Protein AF-L8Y6U2-F1 (afdb_monomer_lite)

Secondary structure (DSSP, 8-state):
-EEEEEESSTTPPPEEEEEEPPTT--SEEEPTT--TTTEEEEEEETTEEEEEE-S--GGG-EEEEEEEEETTEEEEPPPEEE-PPPP----PPPPPPP--------------------S--TTHHHHHHHHHHHHHHHHHHHHHHHHHHHHHHHHHHHHHHHHHHT----

Sequence (170 aa):
CSWLYQPLGAAASPTLLLYIHKPPRDGFRIADGVDAKRISGKRLQSNVYSLTLSQFRVEDQGYYFCSVTGNSVLFFSPLVPVSLPAKPNTTPAPRPPTSPLTTASLPQSTRPEACRPGAGSAGGAKALDFACDIYIWAPLAGTCAILLLSLVITLICNHRNRRRVCKCPR

Structure (mmCIF, N/CA/C/O backbone):
data_AF-L8Y6U2-F1
#
_entry.id   AF-L8Y6U2-F1
#
loop_
_atom_site.group_PDB
_atom_site.id
_atom_site.type_symbol
_atom_site.label_atom_id
_atom_site.label_alt_id
_atom_site.label_comp_id
_atom_site.label_asym_id
_atom_site.label_entity_id
_atom_site.label_seq_id
_atom_site.pdbx_PDB_ins_code
_atom_site.Cartn_x
_atom_site.Cartn_y
_atom_site.Cartn_z
_atom_site.occupancy
_atom_site.B_iso_or_equiv
_atom_site.auth_seq_id
_atom_site.auth_comp_id
_atom_site.auth_asym_id
_atom_site.auth_atom_id
_atom_site.pdbx_PDB_model_num
ATOM 1 N N . CYS A 1 1 ? 6.926 -3.340 1.906 1.00 92.44 1 CYS A N 1
ATOM 2 C CA . CYS A 1 1 ? 5.477 -3.370 2.179 1.00 92.44 1 CYS A CA 1
ATOM 3 C C . CYS A 1 1 ? 5.013 -1.954 2.427 1.00 92.44 1 CYS A C 1
ATOM 5 O O . CYS A 1 1 ? 5.620 -1.292 3.261 1.00 92.44 1 CYS A O 1
ATOM 7 N N . SER A 1 2 ? 3.988 -1.504 1.716 1.00 95.50 2 SER A N 1
ATOM 8 C CA . SER A 1 2 ? 3.317 -0.226 1.942 1.00 95.50 2 SER A CA 1
ATOM 9 C C . SER A 1 2 ? 1.975 -0.499 2.610 1.00 95.50 2 SER A C 1
ATOM 11 O O . SER A 1 2 ? 1.140 -1.201 2.042 1.00 95.50 2 SER A O 1
ATOM 13 N N . TRP A 1 3 ? 1.801 -0.003 3.830 1.00 96.62 3 TRP A N 1
ATOM 14 C CA . TRP A 1 3 ? 0.590 -0.193 4.620 1.00 96.62 3 TRP A CA 1
ATOM 15 C C . TRP A 1 3 ? -0.464 0.838 4.246 1.00 96.62 3 TRP A C 1
ATOM 17 O O . TRP A 1 3 ? -0.183 2.036 4.197 1.00 96.62 3 TRP A O 1
ATOM 27 N N . LEU A 1 4 ? -1.668 0.343 3.999 1.00 95.75 4 LEU A N 1
ATOM 28 C CA . LEU A 1 4 ? -2.829 1.095 3.561 1.00 95.75 4 LEU A CA 1
ATOM 29 C C . LEU A 1 4 ? -3.943 0.937 4.596 1.00 95.75 4 LEU A C 1
ATOM 31 O O . LEU A 1 4 ? -4.120 -0.144 5.164 1.00 95.75 4 LEU A O 1
ATOM 35 N N . TYR A 1 5 ? -4.675 2.021 4.821 1.00 94.94 5 TYR A N 1
ATOM 36 C CA . TYR A 1 5 ? -5.854 2.073 5.673 1.00 94.94 5 TYR A CA 1
ATOM 37 C C . TYR A 1 5 ? -7.077 2.425 4.843 1.00 94.94 5 TYR A C 1
ATOM 39 O O . TYR A 1 5 ? -7.030 3.328 4.013 1.00 94.94 5 TYR A O 1
ATOM 47 N N . GLN A 1 6 ? -8.179 1.725 5.076 1.00 94.06 6 GLN A N 1
ATOM 48 C CA . GLN A 1 6 ? -9.458 2.024 4.460 1.00 94.06 6 GLN A CA 1
ATOM 49 C C . GLN A 1 6 ? -10.543 2.124 5.543 1.00 94.06 6 GLN A C 1
ATOM 51 O O . GLN A 1 6 ? -10.821 1.125 6.212 1.00 94.06 6 GLN A O 1
ATOM 56 N N . PRO A 1 7 ? -11.167 3.303 5.716 1.00 91.75 7 PRO A N 1
ATOM 57 C CA . PRO A 1 7 ? -12.277 3.494 6.646 1.00 91.75 7 PRO A CA 1
ATOM 58 C C . PRO A 1 7 ? -13.467 2.569 6.365 1.00 91.75 7 PRO A C 1
ATOM 60 O O . PRO A 1 7 ? -13.702 2.153 5.228 1.00 91.75 7 PRO A O 1
ATOM 63 N N . LEU A 1 8 ? -14.274 2.308 7.397 1.00 84.56 8 LEU A N 1
ATOM 64 C CA . LEU A 1 8 ? -15.561 1.616 7.278 1.00 84.56 8 LEU A CA 1
ATOM 65 C C . LEU A 1 8 ? -16.571 2.501 6.524 1.00 84.56 8 LEU A C 1
ATOM 67 O O . LEU A 1 8 ? -17.312 3.275 7.121 1.00 84.56 8 LEU A O 1
ATOM 71 N N . GLY A 1 9 ? -16.591 2.407 5.195 1.00 78.06 9 GLY A N 1
ATOM 72 C CA . GLY A 1 9 ? -17.546 3.125 4.354 1.00 78.06 9 GLY A CA 1
ATOM 73 C C . GLY A 1 9 ? -17.495 2.671 2.897 1.00 78.06 9 GLY A C 1
ATOM 74 O O . GLY A 1 9 ? -16.422 2.418 2.357 1.00 78.06 9 GLY A O 1
ATOM 75 N N . ALA A 1 10 ? -18.659 2.592 2.244 1.00 62.16 10 ALA A N 1
ATOM 76 C CA . ALA A 1 10 ? -18.802 2.047 0.887 1.00 62.16 10 ALA A CA 1
ATOM 77 C C . ALA A 1 10 ? -18.052 2.837 -0.209 1.00 62.16 10 ALA A C 1
ATOM 79 O O . ALA A 1 10 ? -17.831 2.308 -1.293 1.00 62.16 10 ALA A O 1
ATOM 80 N N . ALA A 1 11 ? -17.647 4.081 0.068 1.00 69.75 11 ALA A N 1
ATOM 81 C CA . ALA A 1 11 ? -16.965 4.968 -0.880 1.00 69.75 11 ALA A CA 1
ATOM 82 C C . ALA A 1 11 ? -15.562 5.409 -0.418 1.00 69.75 11 ALA A C 1
ATOM 84 O O . ALA A 1 11 ? -14.979 6.322 -1.001 1.00 69.75 11 ALA A O 1
ATOM 85 N N . ALA A 1 12 ? -15.017 4.813 0.646 1.00 77.12 12 ALA A N 1
ATOM 86 C CA . ALA A 1 12 ? -13.746 5.263 1.201 1.00 77.12 12 ALA A CA 1
ATOM 87 C C . ALA A 1 12 ? -12.561 4.725 0.380 1.00 77.12 12 ALA A C 1
ATOM 89 O O . ALA A 1 12 ? -12.377 3.511 0.261 1.00 77.12 12 ALA A O 1
ATOM 90 N N . SER A 1 13 ? -11.751 5.629 -0.178 1.00 85.94 13 SER A N 1
ATOM 91 C CA . SER A 1 13 ? -10.496 5.288 -0.854 1.00 85.94 13 SER A CA 1
ATOM 92 C C . SER A 1 13 ? -9.397 4.943 0.161 1.00 85.94 13 SER A C 1
ATOM 94 O O . SER A 1 13 ? -9.315 5.612 1.195 1.00 85.94 13 SER A O 1
ATOM 96 N N . PRO A 1 14 ? -8.513 3.970 -0.126 1.00 92.19 14 PRO A N 1
ATOM 97 C CA . PRO A 1 14 ? -7.397 3.654 0.757 1.00 92.19 14 PRO A CA 1
ATOM 98 C C . PRO A 1 14 ? -6.415 4.823 0.895 1.00 92.19 14 PRO A C 1
ATOM 100 O O . PRO A 1 14 ? -6.029 5.436 -0.101 1.00 92.19 14 PRO A O 1
ATOM 103 N N . THR A 1 15 ? -5.959 5.089 2.113 1.00 93.69 15 THR A N 1
ATOM 104 C CA . THR A 1 15 ? -4.909 6.065 2.419 1.00 93.69 15 THR A CA 1
ATOM 105 C C . THR A 1 15 ? -3.608 5.358 2.786 1.00 93.69 15 THR A C 1
ATOM 107 O O . THR A 1 15 ? -3.599 4.320 3.451 1.00 93.69 15 THR A O 1
ATOM 11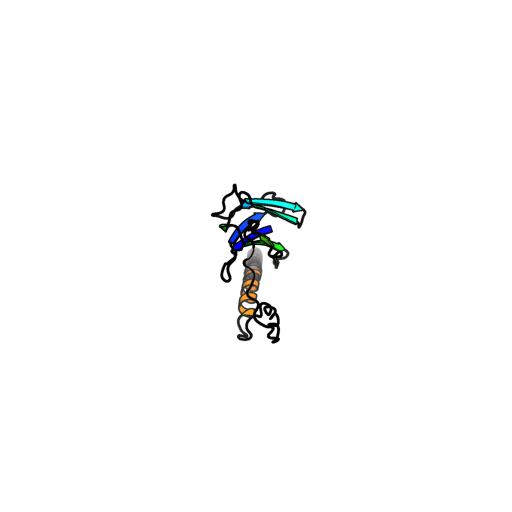0 N N . LEU A 1 16 ? -2.480 5.901 2.324 1.00 95.44 16 LEU A N 1
ATOM 111 C CA . LEU A 1 16 ? -1.157 5.387 2.674 1.00 95.44 16 LEU A CA 1
ATOM 112 C C . LEU A 1 16 ? -0.818 5.780 4.113 1.00 95.44 16 LEU A C 1
ATOM 114 O O . LEU A 1 16 ? -0.892 6.953 4.460 1.00 95.44 16 LEU A O 1
ATOM 118 N N . LEU A 1 17 ? -0.397 4.809 4.923 1.00 95.50 17 LEU A N 1
ATOM 119 C CA . LEU A 1 17 ? 0.057 5.054 6.292 1.00 95.50 17 LEU A CA 1
ATOM 120 C C . LEU A 1 17 ? 1.575 5.149 6.384 1.00 95.50 17 LEU A C 1
ATOM 122 O O . LEU A 1 17 ? 2.126 6.101 6.929 1.00 95.50 17 LEU A O 1
ATOM 126 N N . LEU A 1 18 ? 2.259 4.124 5.879 1.00 96.00 18 LEU A N 1
ATOM 127 C CA . LEU A 1 18 ? 3.713 4.043 5.892 1.00 96.00 18 LEU A CA 1
ATOM 128 C C . LEU A 1 18 ? 4.214 3.062 4.837 1.00 96.00 18 LEU A C 1
ATOM 130 O O . LEU A 1 18 ? 3.490 2.163 4.409 1.00 96.00 18 LEU A O 1
ATOM 134 N N . TYR A 1 19 ? 5.485 3.182 4.470 1.00 94.81 19 TYR A N 1
ATOM 135 C CA . TYR A 1 19 ? 6.188 2.202 3.655 1.00 94.81 19 TYR A CA 1
ATOM 136 C C . TYR A 1 19 ? 7.427 1.667 4.371 1.00 94.81 19 TYR A C 1
ATOM 138 O O . TYR A 1 19 ? 8.224 2.402 4.945 1.00 94.81 19 TYR A O 1
ATOM 146 N N . ILE A 1 20 ? 7.595 0.351 4.324 1.00 93.56 20 ILE A N 1
ATOM 147 C CA . ILE A 1 20 ? 8.749 -0.377 4.846 1.00 93.56 20 ILE A CA 1
ATOM 148 C C . ILE A 1 20 ? 9.717 -0.608 3.689 1.00 93.56 20 ILE A C 1
ATOM 150 O O . ILE A 1 20 ? 9.324 -1.174 2.658 1.00 93.56 20 ILE A O 1
ATOM 154 N N . HIS A 1 21 ? 10.967 -0.180 3.872 1.00 89.88 21 HIS A N 1
ATOM 155 C CA . HIS A 1 21 ? 12.004 -0.278 2.852 1.00 89.88 21 HIS A CA 1
ATOM 156 C C . HIS A 1 21 ? 12.314 -1.733 2.482 1.00 89.88 21 HIS A C 1
ATOM 158 O O . HIS A 1 21 ? 12.103 -2.673 3.253 1.00 89.88 21 HIS A O 1
ATOM 164 N N . LYS A 1 22 ? 12.819 -1.907 1.258 1.00 83.81 22 LYS A N 1
ATOM 165 C CA . LYS A 1 22 ? 13.414 -3.166 0.812 1.00 83.81 22 LYS A CA 1
ATOM 166 C C . LYS A 1 22 ? 14.887 -3.232 1.250 1.00 83.81 22 LYS A C 1
ATOM 168 O O . LYS A 1 22 ? 15.528 -2.181 1.349 1.00 83.81 22 LYS A O 1
ATOM 173 N N . PRO A 1 23 ? 15.440 -4.447 1.432 1.00 80.19 23 PRO A N 1
ATOM 174 C CA . PRO A 1 23 ? 16.873 -4.649 1.629 1.00 80.19 23 PRO A CA 1
ATOM 175 C C . PRO A 1 23 ? 17.724 -3.884 0.608 1.00 80.19 23 PRO A C 1
ATOM 177 O O . PRO A 1 23 ? 17.311 -3.779 -0.550 1.00 80.19 23 PRO A O 1
ATOM 180 N N . PRO A 1 24 ? 18.908 -3.378 1.001 1.00 80.69 24 PRO A N 1
ATOM 181 C CA . PRO A 1 24 ? 19.550 -3.511 2.317 1.00 80.69 24 PRO A CA 1
ATOM 182 C C . PRO A 1 24 ? 19.109 -2.455 3.347 1.00 80.69 24 PRO A C 1
ATOM 184 O O . PRO A 1 24 ? 19.614 -2.449 4.463 1.00 80.69 24 PRO A O 1
ATOM 187 N N . ARG A 1 25 ? 18.195 -1.539 2.995 1.00 82.06 25 ARG A N 1
ATOM 188 C CA . ARG A 1 25 ? 17.719 -0.515 3.934 1.00 82.06 25 ARG A CA 1
ATOM 189 C C . ARG A 1 25 ? 16.710 -1.122 4.899 1.00 82.06 25 ARG A C 1
ATOM 191 O O . ARG A 1 25 ? 15.681 -1.641 4.469 1.00 82.06 25 ARG A O 1
ATOM 198 N N . ASP A 1 26 ? 16.984 -0.985 6.189 1.00 83.62 26 ASP A N 1
ATOM 199 C CA . ASP A 1 26 ? 16.030 -1.300 7.244 1.00 83.62 26 ASP A CA 1
ATOM 200 C C . ASP A 1 26 ? 15.287 -0.048 7.722 1.00 83.62 26 ASP A C 1
ATOM 202 O O . ASP A 1 26 ? 15.729 1.090 7.556 1.00 83.62 26 ASP A O 1
ATOM 206 N N . GLY A 1 27 ? 14.110 -0.277 8.299 1.00 89.38 27 GLY A N 1
ATOM 207 C CA . GLY A 1 27 ? 13.218 0.770 8.780 1.00 89.38 27 GLY A CA 1
ATOM 208 C C . GLY A 1 27 ? 12.098 1.118 7.804 1.00 89.38 27 GLY A C 1
ATOM 209 O O . GLY A 1 27 ? 11.871 0.471 6.776 1.00 89.38 27 GLY A O 1
ATOM 210 N N . PHE A 1 28 ? 11.365 2.167 8.148 1.00 93.88 28 PHE A N 1
ATOM 211 C CA . PHE A 1 28 ? 10.157 2.579 7.453 1.00 93.88 28 PHE A CA 1
ATOM 212 C C . PHE A 1 28 ? 10.092 4.097 7.339 1.00 93.88 28 PHE A C 1
ATOM 214 O O . PHE A 1 28 ? 10.865 4.828 7.958 1.00 93.88 28 PHE A O 1
ATOM 221 N N . ARG A 1 29 ? 9.166 4.561 6.516 1.00 94.06 29 ARG A N 1
ATOM 222 C CA . ARG A 1 29 ? 8.833 5.966 6.343 1.00 94.06 29 ARG A CA 1
ATOM 223 C C . ARG A 1 29 ? 7.339 6.124 6.437 1.00 94.06 29 ARG A C 1
ATOM 225 O O . ARG A 1 29 ? 6.592 5.304 5.914 1.00 94.06 29 ARG A O 1
ATOM 232 N N . ILE A 1 30 ? 6.941 7.176 7.115 1.00 95.56 30 ILE A N 1
ATOM 233 C CA . ILE A 1 30 ? 5.552 7.483 7.411 1.00 95.56 30 ILE A CA 1
ATOM 234 C C . ILE A 1 30 ? 5.034 8.408 6.314 1.00 95.56 30 ILE A C 1
ATOM 236 O O . ILE A 1 30 ? 5.805 9.202 5.774 1.00 95.56 30 ILE A O 1
ATOM 240 N N . ALA A 1 31 ? 3.772 8.237 5.933 1.00 93.56 31 ALA A N 1
ATOM 241 C CA . ALA A 1 31 ? 3.118 9.104 4.967 1.00 93.56 31 ALA A CA 1
ATOM 242 C C . ALA A 1 31 ? 2.812 10.478 5.575 1.00 93.56 31 ALA A C 1
ATOM 244 O O . ALA A 1 31 ? 2.686 10.626 6.794 1.00 93.56 31 ALA A O 1
ATOM 245 N N . ASP A 1 32 ? 2.668 11.483 4.718 1.00 90.75 32 ASP A N 1
ATOM 246 C CA . ASP A 1 32 ? 2.345 12.835 5.157 1.00 90.75 32 ASP A CA 1
ATOM 247 C C . ASP A 1 32 ? 0.977 12.873 5.856 1.00 90.75 32 ASP A C 1
ATOM 249 O O . ASP A 1 32 ? 0.019 12.227 5.432 1.00 90.75 32 ASP A O 1
ATOM 253 N N . GLY A 1 33 ? 0.892 13.621 6.957 1.00 86.81 33 GLY A N 1
ATOM 254 C CA . GLY A 1 33 ? -0.330 13.735 7.762 1.00 86.81 33 GLY A CA 1
ATOM 255 C C . GLY A 1 33 ? -0.580 12.582 8.743 1.00 86.81 33 GLY A C 1
ATOM 256 O O . GLY A 1 33 ? -1.582 12.609 9.455 1.00 86.81 33 GLY A O 1
ATOM 257 N N . VAL A 1 34 ? 0.320 11.597 8.831 1.00 89.69 34 VAL A N 1
ATOM 258 C CA . VAL A 1 34 ? 0.220 10.480 9.783 1.00 89.69 34 VAL A CA 1
ATOM 259 C C . VAL A 1 34 ? 1.116 10.725 11.003 1.00 89.69 34 VAL A C 1
ATOM 261 O O . VAL A 1 34 ? 2.294 11.057 10.875 1.00 89.69 34 VAL A O 1
ATOM 264 N N . ASP A 1 35 ? 0.570 10.540 12.209 1.00 90.19 35 ASP A N 1
ATOM 265 C CA . ASP A 1 35 ? 1.309 10.745 13.462 1.00 90.19 35 ASP A CA 1
ATOM 266 C C . ASP A 1 35 ? 2.329 9.622 13.714 1.00 90.19 35 ASP A C 1
ATOM 268 O O . ASP A 1 35 ? 1.980 8.459 13.952 1.00 90.19 35 ASP A O 1
ATOM 272 N N . ALA A 1 36 ? 3.608 10.002 13.740 1.00 88.81 36 ALA A N 1
ATOM 273 C CA . ALA A 1 36 ? 4.730 9.097 13.944 1.00 88.81 36 ALA A CA 1
ATOM 274 C C . ALA A 1 36 ? 4.737 8.370 15.293 1.00 88.81 36 ALA A C 1
ATOM 276 O O . ALA A 1 36 ? 5.339 7.304 15.414 1.00 88.81 36 ALA A O 1
ATOM 277 N N . LYS A 1 37 ? 4.075 8.918 16.316 1.00 90.38 37 LYS A N 1
ATOM 278 C CA . LYS A 1 37 ? 3.993 8.281 17.639 1.00 90.38 37 LYS A CA 1
ATOM 279 C C . LYS A 1 37 ? 2.910 7.206 17.704 1.00 90.38 37 LYS A C 1
ATOM 281 O O . LYS A 1 37 ? 2.933 6.368 18.605 1.00 90.38 37 LYS A O 1
ATOM 286 N N . ARG A 1 38 ? 1.955 7.230 16.770 1.00 92.56 38 ARG A N 1
ATOM 287 C CA . ARG A 1 38 ? 0.774 6.357 16.782 1.00 92.56 38 ARG A CA 1
ATOM 288 C C . ARG A 1 38 ? 0.923 5.133 15.895 1.00 92.56 38 ARG A C 1
ATOM 290 O O . ARG A 1 38 ? 0.143 4.203 16.039 1.00 92.56 38 ARG A O 1
ATOM 297 N N . ILE A 1 39 ? 1.903 5.097 14.997 1.00 94.25 39 ILE A N 1
ATOM 298 C CA . ILE A 1 39 ? 2.058 3.988 14.055 1.00 94.25 39 ILE A CA 1
ATOM 299 C C . ILE A 1 39 ? 3.533 3.621 13.911 1.00 94.25 39 ILE A C 1
ATOM 301 O O . ILE A 1 39 ? 4.393 4.486 13.775 1.00 94.25 39 ILE A O 1
ATOM 305 N N . SER A 1 40 ? 3.834 2.323 13.892 1.00 94.81 40 SER A N 1
ATOM 306 C CA . SER A 1 40 ? 5.160 1.830 13.514 1.00 94.81 40 SER A CA 1
ATOM 307 C C . SER A 1 40 ? 5.076 0.609 12.606 1.00 94.81 40 SER A C 1
ATOM 309 O O . SER A 1 40 ? 4.155 -0.201 12.700 1.00 94.81 40 SER A O 1
ATOM 311 N N . GLY A 1 41 ? 6.042 0.491 11.696 1.00 94.25 41 GLY A N 1
ATOM 312 C CA . GLY A 1 41 ? 6.155 -0.631 10.772 1.00 94.25 41 GLY A CA 1
ATOM 313 C C . GLY A 1 41 ? 7.448 -1.397 11.004 1.00 94.25 41 GLY A C 1
ATOM 314 O O . GLY A 1 41 ? 8.509 -0.800 11.172 1.00 94.25 41 GLY A O 1
ATOM 315 N N . LYS A 1 42 ? 7.388 -2.727 10.966 1.00 92.94 42 LYS A N 1
ATOM 316 C CA . LYS A 1 42 ? 8.583 -3.572 11.050 1.00 92.94 42 LYS A CA 1
ATOM 317 C C . LYS A 1 42 ? 8.502 -4.713 10.048 1.00 92.94 42 LYS A C 1
ATOM 319 O O . LYS A 1 42 ? 7.436 -5.244 9.753 1.00 92.94 42 LYS A O 1
ATOM 324 N N . ARG A 1 43 ? 9.654 -5.096 9.507 1.00 91.31 43 ARG A N 1
ATOM 325 C CA . ARG A 1 43 ? 9.812 -6.347 8.768 1.00 91.31 43 ARG A CA 1
ATOM 326 C C . ARG A 1 43 ? 10.284 -7.414 9.750 1.00 91.31 43 ARG A C 1
ATOM 328 O O . ARG A 1 43 ? 11.326 -7.236 10.374 1.00 91.31 43 ARG A O 1
ATOM 335 N N . LEU A 1 44 ? 9.508 -8.481 9.912 1.00 89.69 44 LEU A N 1
ATOM 336 C CA . LEU A 1 44 ? 9.868 -9.604 10.782 1.00 89.69 44 LEU A CA 1
ATOM 337 C C . LEU A 1 44 ? 10.737 -10.620 10.035 1.00 89.69 44 LEU A C 1
ATOM 339 O O . LEU A 1 44 ? 11.733 -11.083 10.574 1.00 89.69 44 LEU A O 1
ATOM 343 N N . GLN A 1 45 ? 10.365 -10.951 8.796 1.00 85.94 45 GLN A N 1
ATOM 344 C CA . GLN A 1 45 ? 11.063 -11.914 7.932 1.00 85.94 45 GLN A CA 1
ATOM 345 C C . GLN A 1 45 ? 11.019 -11.435 6.471 1.00 85.94 45 GLN A C 1
ATOM 347 O O . GLN A 1 45 ? 10.425 -10.396 6.185 1.00 85.94 45 GLN A O 1
ATOM 352 N N . SER A 1 46 ? 11.615 -12.180 5.529 1.00 81.44 46 SER A N 1
ATOM 353 C CA . SER A 1 46 ? 11.721 -11.776 4.113 1.00 81.44 46 SER A CA 1
ATOM 354 C C . SER A 1 46 ? 10.402 -11.296 3.496 1.00 81.44 46 SER A C 1
ATOM 356 O O . SER A 1 46 ? 10.405 -10.270 2.821 1.00 81.44 46 SER A O 1
ATOM 358 N N . ASN A 1 47 ? 9.286 -11.968 3.802 1.00 83.25 47 ASN A N 1
ATOM 359 C CA . ASN A 1 47 ? 7.953 -11.652 3.272 1.00 83.25 47 ASN A CA 1
ATOM 360 C C . ASN A 1 47 ? 6.905 -11.382 4.365 1.00 83.25 47 ASN A C 1
ATOM 362 O O . ASN A 1 47 ? 5.714 -11.310 4.072 1.00 83.25 47 ASN A O 1
ATOM 366 N N . VAL A 1 48 ? 7.332 -11.242 5.624 1.00 89.75 48 VAL A N 1
ATOM 367 C CA . VAL A 1 48 ? 6.429 -11.020 6.762 1.00 89.75 48 VAL A CA 1
ATOM 368 C C . VAL A 1 48 ? 6.654 -9.621 7.309 1.00 89.75 48 VAL A C 1
ATOM 370 O O . VAL A 1 48 ? 7.752 -9.274 7.758 1.00 89.75 48 VAL A O 1
ATOM 373 N N . TYR A 1 49 ? 5.592 -8.826 7.285 1.00 92.12 49 TYR A N 1
ATOM 374 C CA . TYR A 1 49 ? 5.584 -7.436 7.716 1.00 92.12 49 TYR A CA 1
ATOM 375 C C . TYR A 1 49 ? 4.561 -7.256 8.831 1.00 92.12 49 TYR A C 1
ATOM 377 O O . TYR A 1 49 ? 3.481 -7.836 8.778 1.00 92.12 49 TYR A O 1
ATOM 385 N N . SER A 1 50 ? 4.892 -6.434 9.819 1.00 93.69 50 SER A N 1
ATOM 386 C CA . SER A 1 50 ? 4.003 -6.077 10.919 1.00 93.69 50 SER A CA 1
ATOM 387 C C . SER A 1 50 ? 3.733 -4.577 10.923 1.00 93.69 50 SER A C 1
ATOM 389 O O . SER A 1 50 ? 4.644 -3.769 10.705 1.00 93.69 50 SER A O 1
ATOM 391 N N . LEU A 1 51 ? 2.484 -4.224 11.212 1.00 95.50 51 LEU A N 1
ATOM 392 C CA . LEU A 1 51 ? 2.034 -2.875 11.529 1.00 95.50 51 LEU A CA 1
ATOM 393 C C . LEU A 1 51 ? 1.615 -2.849 12.993 1.00 95.50 51 LEU A C 1
ATOM 395 O O . LEU A 1 51 ? 0.842 -3.702 13.425 1.00 95.50 51 LEU A O 1
ATOM 399 N N . THR A 1 52 ? 2.097 -1.863 13.733 1.00 95.25 52 THR A N 1
ATOM 400 C CA . THR A 1 52 ? 1.688 -1.624 15.114 1.00 95.25 52 THR A CA 1
ATOM 401 C C . THR A 1 52 ? 0.955 -0.297 15.172 1.00 95.25 52 THR A C 1
ATOM 403 O O . THR A 1 52 ? 1.525 0.736 14.816 1.00 95.25 52 THR A O 1
ATOM 406 N N . LEU A 1 53 ? -0.292 -0.338 15.637 1.00 94.31 53 LEU A N 1
ATOM 407 C CA . LEU A 1 53 ? -1.121 0.831 15.905 1.00 94.31 53 LEU A CA 1
ATOM 408 C C . LEU A 1 53 ? -1.113 1.098 17.414 1.00 94.31 53 LEU A C 1
ATOM 410 O O . LEU A 1 53 ? -1.471 0.232 18.210 1.00 94.31 53 LEU A O 1
ATOM 414 N N . SER A 1 54 ? -0.702 2.295 17.800 1.00 94.00 54 SER A N 1
ATOM 415 C CA . SER A 1 54 ? -0.638 2.777 19.176 1.00 94.00 54 SER A CA 1
ATOM 416 C C . SER A 1 54 ? -1.745 3.800 19.411 1.00 94.00 54 SER A C 1
ATOM 418 O O . SER A 1 54 ? -2.022 4.640 18.556 1.00 94.00 54 SER A O 1
ATOM 420 N N . GLN A 1 55 ? -2.343 3.777 20.606 1.00 91.62 55 GLN A N 1
ATOM 421 C CA . GLN A 1 55 ? -3.443 4.678 20.979 1.00 91.62 55 GLN A CA 1
ATOM 422 C C . GLN A 1 55 ? -4.618 4.595 19.990 1.00 91.62 55 GLN A C 1
ATOM 424 O O . GLN A 1 55 ? -5.050 5.614 19.457 1.00 91.62 55 GLN A O 1
ATOM 429 N N . PHE A 1 56 ? -5.086 3.381 19.705 1.00 91.75 56 PHE A N 1
ATOM 430 C CA . PHE A 1 56 ? -6.164 3.125 18.749 1.00 91.75 56 PHE A CA 1
ATOM 431 C C . PHE A 1 56 ? -7.486 3.771 19.199 1.00 91.75 56 PHE A C 1
ATOM 433 O O . PHE A 1 56 ? -7.890 3.612 20.353 1.00 91.75 56 PHE A O 1
ATOM 440 N N . ARG A 1 57 ? -8.141 4.513 18.302 1.00 91.25 57 ARG A N 1
ATOM 441 C CA . ARG A 1 57 ? -9.389 5.248 18.562 1.00 91.25 57 ARG A CA 1
ATOM 442 C C . ARG A 1 57 ? -10.527 4.763 17.668 1.00 91.25 57 ARG A C 1
ATOM 444 O O . ARG A 1 57 ? -10.356 3.895 16.818 1.00 91.25 57 ARG A O 1
ATOM 451 N N . VAL A 1 58 ? -11.707 5.342 17.873 1.00 90.00 58 VAL A N 1
ATOM 452 C CA . VAL A 1 58 ? -12.919 5.012 17.114 1.00 90.00 58 VAL A CA 1
ATOM 453 C C . VAL A 1 58 ? -12.734 5.314 15.625 1.00 90.00 58 VAL A C 1
ATOM 455 O O . VAL A 1 58 ? -13.226 4.553 14.796 1.00 90.00 58 VAL A O 1
ATOM 458 N N . GLU A 1 59 ? -11.994 6.373 15.295 1.00 88.94 59 GLU A N 1
ATOM 459 C CA . GLU A 1 59 ? -11.733 6.840 13.927 1.00 88.94 59 GLU A CA 1
ATOM 460 C C . GLU A 1 59 ? -10.710 5.974 13.179 1.00 88.94 59 GLU A C 1
ATOM 462 O O . GLU A 1 59 ? -10.649 6.014 11.951 1.00 88.94 59 GLU A O 1
ATOM 467 N N . ASP A 1 60 ? -9.921 5.188 13.915 1.00 91.56 60 ASP A N 1
ATOM 468 C CA . ASP A 1 60 ? -8.924 4.269 13.360 1.00 91.56 60 ASP A CA 1
ATOM 469 C C . ASP A 1 60 ? -9.559 2.913 12.977 1.00 91.56 60 ASP A C 1
ATOM 471 O O . ASP A 1 60 ? -8.891 2.009 12.485 1.00 91.56 60 ASP A O 1
ATOM 475 N N . GLN A 1 61 ? -10.862 2.730 13.203 1.00 93.00 61 GLN A N 1
ATOM 476 C CA . GLN A 1 61 ? -11.542 1.485 12.863 1.00 93.00 61 GLN A CA 1
ATOM 477 C C . GLN A 1 61 ? -11.735 1.340 11.357 1.00 93.00 61 GLN A C 1
ATOM 479 O O . GLN A 1 61 ? -12.383 2.157 10.700 1.00 93.00 61 GLN A O 1
ATOM 484 N N . GLY A 1 62 ? -11.223 0.242 10.814 1.00 93.50 62 GLY A N 1
ATOM 485 C CA . GLY A 1 62 ? -11.261 0.004 9.382 1.00 93.50 62 GLY A CA 1
ATOM 486 C C . GLY A 1 62 ? -10.466 -1.205 8.948 1.00 93.50 62 GLY A C 1
ATOM 487 O O . GLY A 1 62 ? -10.134 -2.087 9.740 1.00 93.50 62 GLY A O 1
ATOM 488 N N . TYR A 1 63 ? -10.194 -1.244 7.652 1.00 94.94 63 TYR A N 1
ATOM 489 C CA . TYR A 1 63 ? -9.430 -2.302 7.022 1.00 94.94 63 TYR A CA 1
ATOM 490 C C . TYR A 1 63 ? -7.985 -1.870 6.846 1.00 94.94 63 TYR A C 1
ATOM 492 O O . TYR A 1 63 ? -7.698 -0.809 6.289 1.00 94.94 63 TYR A O 1
ATOM 500 N N . TYR A 1 64 ? -7.077 -2.733 7.279 1.00 95.81 64 TYR A N 1
ATOM 501 C CA . TYR A 1 64 ? -5.644 -2.547 7.122 1.00 95.81 64 TYR A CA 1
ATOM 502 C C . TYR A 1 64 ? -5.094 -3.635 6.215 1.00 95.81 64 TYR A C 1
ATOM 504 O O . TYR A 1 64 ? -5.382 -4.819 6.394 1.00 95.81 64 TYR A O 1
ATOM 512 N N . PHE A 1 65 ? -4.297 -3.238 5.232 1.00 95.69 65 PHE A N 1
ATOM 513 C CA . PHE A 1 65 ? -3.676 -4.175 4.306 1.00 95.69 65 PHE A CA 1
ATOM 514 C C . PHE A 1 65 ? -2.340 -3.646 3.797 1.00 95.69 65 PHE A C 1
ATOM 516 O O . PHE A 1 65 ? -2.054 -2.450 3.802 1.00 95.69 65 PHE A O 1
ATOM 523 N N . CYS A 1 66 ? -1.493 -4.572 3.379 1.00 94.94 66 CYS A N 1
ATOM 524 C CA . CYS A 1 66 ? -0.176 -4.310 2.841 1.00 94.94 66 CYS A CA 1
ATOM 525 C C . CYS A 1 66 ? -0.202 -4.443 1.319 1.00 94.94 66 CYS A C 1
ATOM 527 O O . CYS A 1 66 ? -0.774 -5.389 0.783 1.00 94.94 66 CYS A O 1
ATOM 529 N N . SER A 1 67 ? 0.496 -3.550 0.627 1.00 94.56 67 SER A N 1
ATOM 530 C CA . SER A 1 67 ? 0.852 -3.715 -0.781 1.00 94.56 67 SER A CA 1
ATOM 531 C C . SER A 1 67 ? 2.361 -3.909 -0.947 1.00 94.56 67 SER A C 1
ATOM 533 O O . SER A 1 67 ? 3.183 -3.288 -0.263 1.00 94.56 67 SER A O 1
ATOM 535 N N . VAL A 1 68 ? 2.759 -4.805 -1.846 1.00 92.25 68 VAL A N 1
ATOM 536 C CA . VAL A 1 68 ? 4.161 -5.031 -2.217 1.00 92.25 68 VAL A CA 1
ATOM 537 C C . VAL A 1 68 ? 4.293 -5.118 -3.728 1.00 92.25 68 VAL A C 1
ATOM 539 O O . VAL A 1 68 ? 3.451 -5.697 -4.403 1.00 92.25 68 VAL A O 1
ATOM 542 N N . THR A 1 69 ? 5.382 -4.569 -4.259 1.00 90.19 69 THR A N 1
ATOM 543 C CA . THR A 1 69 ? 5.721 -4.694 -5.681 1.00 90.19 69 THR A CA 1
ATOM 544 C C . THR A 1 69 ? 6.833 -5.720 -5.855 1.00 90.19 69 THR A C 1
ATOM 546 O O . THR A 1 69 ? 7.910 -5.555 -5.267 1.00 90.19 69 THR A O 1
ATOM 549 N N . GLY A 1 70 ? 6.610 -6.739 -6.680 1.00 84.88 70 GLY A N 1
ATOM 550 C CA . GLY A 1 70 ? 7.602 -7.747 -7.063 1.00 84.88 70 GLY A CA 1
ATOM 551 C C . GLY A 1 70 ? 7.492 -8.049 -8.553 1.00 84.88 70 GLY A C 1
ATOM 552 O O . GLY A 1 70 ? 6.385 -8.199 -9.051 1.00 84.88 70 GLY A O 1
ATOM 553 N N . ASN A 1 71 ? 8.618 -8.103 -9.272 1.00 87.75 71 ASN A N 1
ATOM 554 C CA . ASN A 1 71 ? 8.648 -8.334 -10.727 1.00 87.75 71 ASN A CA 1
ATOM 555 C C . ASN A 1 71 ? 7.695 -7.410 -11.512 1.00 87.75 71 ASN A C 1
ATOM 557 O O . ASN A 1 71 ? 6.964 -7.864 -12.383 1.00 87.75 71 ASN A O 1
ATOM 561 N N . SER A 1 72 ? 7.656 -6.123 -11.147 1.00 85.69 72 SER A N 1
ATOM 562 C CA . SER A 1 72 ? 6.741 -5.113 -11.713 1.00 85.69 72 SER A CA 1
ATOM 563 C C . SER A 1 72 ? 5.239 -5.385 -11.515 1.00 85.69 72 SER A C 1
ATOM 565 O O . SER A 1 72 ? 4.414 -4.637 -12.025 1.00 85.69 72 SER A O 1
ATOM 567 N N . VAL A 1 73 ? 4.872 -6.394 -10.720 1.00 89.94 73 VAL A N 1
ATOM 568 C CA . VAL A 1 73 ? 3.491 -6.714 -10.343 1.00 89.94 73 VAL A CA 1
ATOM 569 C C . VAL A 1 73 ? 3.213 -6.225 -8.923 1.00 89.94 73 VAL A C 1
ATOM 571 O O . VAL A 1 73 ? 4.059 -6.337 -8.029 1.00 89.94 73 VAL A O 1
ATOM 574 N N . LEU A 1 74 ? 2.020 -5.666 -8.714 1.00 92.25 74 LEU A N 1
ATOM 575 C CA . LEU A 1 74 ? 1.514 -5.271 -7.401 1.00 92.25 74 LEU A CA 1
ATOM 576 C C . LEU A 1 74 ? 0.723 -6.415 -6.766 1.00 92.25 74 LEU A C 1
ATOM 578 O O . LEU A 1 74 ? -0.217 -6.937 -7.358 1.00 92.25 74 LEU A O 1
ATOM 582 N N . PHE A 1 75 ? 1.085 -6.761 -5.535 1.00 91.75 75 PHE A N 1
ATOM 583 C CA . PHE A 1 75 ? 0.397 -7.751 -4.714 1.00 91.75 75 PHE A CA 1
ATOM 584 C C . PHE A 1 75 ? -0.183 -7.080 -3.476 1.00 91.75 75 PHE A C 1
ATOM 586 O O . PHE A 1 75 ? 0.481 -6.252 -2.847 1.00 91.75 75 PHE A O 1
ATOM 593 N N . PHE A 1 76 ? -1.396 -7.480 -3.106 1.00 94.06 76 PHE A N 1
ATOM 594 C CA . PHE A 1 76 ? -2.097 -6.993 -1.925 1.00 94.06 76 PHE A CA 1
ATOM 595 C C . PHE A 1 76 ? -2.278 -8.131 -0.927 1.00 94.06 76 PHE A C 1
ATOM 597 O O . PHE A 1 76 ? -2.618 -9.253 -1.304 1.00 94.06 76 PHE A O 1
ATOM 604 N N . SER A 1 77 ? -2.05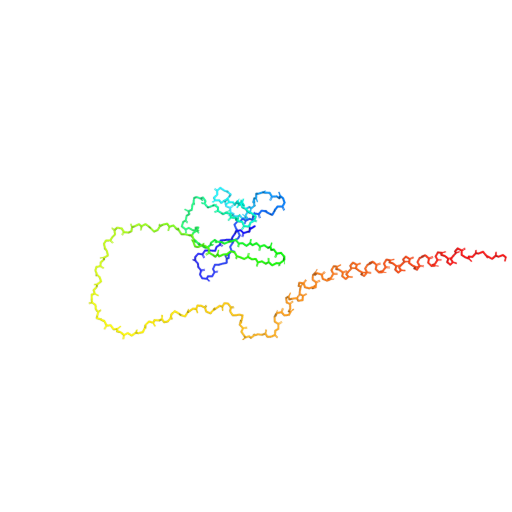0 -7.846 0.351 1.00 93.44 77 SER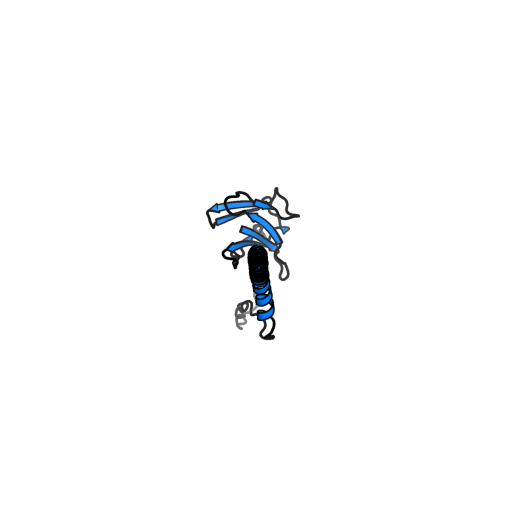 A N 1
ATOM 605 C CA . SER A 1 77 ? -2.451 -8.751 1.420 1.00 93.44 77 SER A CA 1
ATOM 606 C C . SER A 1 77 ? -3.977 -8.770 1.554 1.00 93.44 77 SER A C 1
ATOM 608 O O . SER A 1 77 ? -4.650 -7.849 1.081 1.00 93.44 77 SER A O 1
ATOM 610 N N . PRO A 1 78 ? -4.536 -9.760 2.268 1.00 93.75 78 PRO A N 1
ATOM 611 C CA . PRO A 1 78 ? -5.925 -9.704 2.700 1.00 93.75 78 PRO A CA 1
ATOM 612 C C . PRO A 1 78 ? -6.224 -8.410 3.469 1.00 93.75 78 PRO A C 1
ATOM 614 O O . PRO A 1 78 ? -5.348 -7.883 4.165 1.00 93.75 78 PRO A O 1
ATOM 617 N N . LEU A 1 79 ? -7.462 -7.928 3.350 1.00 92.69 79 LEU A N 1
ATOM 618 C CA . LEU A 1 79 ? -7.981 -6.831 4.163 1.00 92.69 79 LEU A CA 1
ATOM 619 C C . LEU A 1 79 ? -8.251 -7.355 5.571 1.00 92.69 79 LEU A C 1
ATOM 621 O O . LEU A 1 79 ? -9.082 -8.244 5.757 1.00 92.69 79 LEU A O 1
ATOM 625 N N . VAL A 1 80 ? -7.553 -6.802 6.559 1.00 94.12 80 VAL A N 1
ATOM 626 C CA . VAL A 1 80 ? -7.724 -7.173 7.964 1.00 94.12 80 VAL A CA 1
ATOM 627 C C . VAL A 1 80 ? -8.636 -6.144 8.635 1.00 94.12 80 VAL A C 1
ATOM 629 O O . VAL A 1 80 ? -8.229 -4.985 8.740 1.00 94.12 80 VAL A O 1
ATOM 632 N N . PRO A 1 81 ? -9.853 -6.518 9.074 1.00 93.56 81 PRO A N 1
ATOM 633 C CA . PRO A 1 81 ? -10.707 -5.622 9.843 1.00 93.56 81 PRO A CA 1
ATOM 634 C C . PRO A 1 81 ? -10.138 -5.443 11.253 1.00 93.56 81 PRO A C 1
ATOM 636 O O . PRO A 1 81 ? -9.869 -6.419 11.954 1.00 93.56 81 PRO A O 1
ATOM 639 N N . VAL A 1 82 ? -9.973 -4.193 11.677 1.00 92.81 82 VAL A N 1
ATOM 640 C CA . VAL A 1 82 ? -9.517 -3.833 13.021 1.00 92.81 82 VAL A CA 1
ATOM 641 C C . VAL A 1 82 ? -10.554 -2.900 13.637 1.00 92.81 82 VAL A C 1
ATOM 643 O O . VAL A 1 82 ? -10.813 -1.815 13.120 1.00 92.81 82 VAL A O 1
ATOM 646 N N . SER A 1 83 ? -11.166 -3.337 14.737 1.00 92.19 83 SER A N 1
ATOM 647 C CA . SER A 1 83 ? -12.217 -2.607 15.450 1.00 92.19 83 SER A CA 1
ATOM 648 C C . SER A 1 83 ? -11.954 -2.595 16.953 1.00 92.19 83 SER A C 1
ATOM 650 O O . SER A 1 83 ? -11.273 -3.474 17.486 1.00 92.19 83 SER A O 1
ATOM 652 N N . LEU A 1 84 ? -12.518 -1.612 17.653 1.00 89.38 84 LEU A N 1
ATOM 653 C CA . LEU A 1 84 ? -12.490 -1.597 19.112 1.00 89.38 84 LEU A CA 1
ATOM 654 C C . LEU A 1 84 ? -13.362 -2.738 19.663 1.00 89.38 84 LEU A C 1
ATOM 656 O O . LEU A 1 84 ? -14.375 -3.087 19.048 1.00 89.38 84 LEU A O 1
ATOM 660 N N . PRO A 1 85 ? -13.012 -3.316 20.825 1.00 85.69 85 PRO A N 1
ATOM 661 C CA . PRO A 1 85 ? -13.879 -4.274 21.496 1.00 85.69 85 PRO A CA 1
ATOM 662 C C . PRO A 1 85 ? -15.246 -3.644 21.773 1.00 85.69 85 PRO A C 1
ATOM 664 O O . PRO A 1 85 ? -15.329 -2.544 22.326 1.00 85.69 85 PRO A O 1
ATOM 667 N N . ALA A 1 86 ? -16.326 -4.342 21.416 1.00 77.94 86 ALA A N 1
ATOM 668 C CA . ALA A 1 86 ? -17.661 -3.920 21.811 1.00 77.94 86 ALA A CA 1
ATOM 669 C C . ALA A 1 86 ? -17.738 -3.908 23.345 1.00 77.94 86 ALA A C 1
ATOM 671 O O . ALA A 1 86 ? -17.407 -4.898 24.002 1.00 77.94 86 ALA A O 1
ATOM 672 N N . LYS A 1 87 ? -18.167 -2.785 23.931 1.00 66.94 87 LYS A N 1
ATOM 673 C CA . LYS A 1 87 ? -18.460 -2.721 25.366 1.00 66.94 87 LYS A CA 1
ATOM 674 C C . LYS A 1 87 ? -19.531 -3.781 25.670 1.00 66.94 87 LYS A C 1
ATOM 676 O O . LYS A 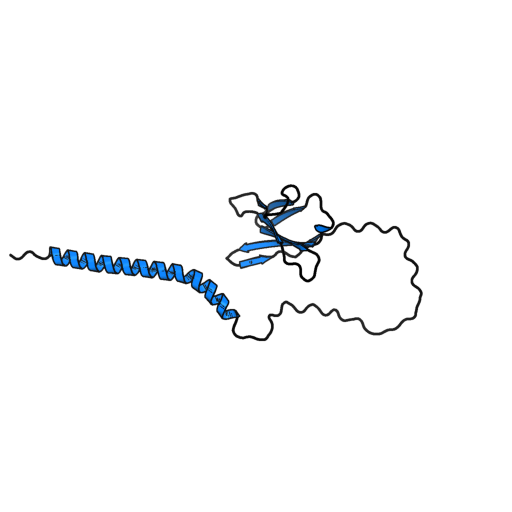1 87 ? -20.552 -3.773 24.979 1.00 66.94 87 LYS A O 1
ATOM 681 N N . PRO A 1 88 ? -19.345 -4.677 26.659 1.00 53.31 88 PRO A N 1
ATOM 682 C CA . PRO A 1 88 ? -20.401 -5.599 27.043 1.00 53.31 88 PRO A CA 1
ATOM 683 C C . PRO A 1 88 ? -21.608 -4.771 27.483 1.00 53.31 88 PRO A C 1
ATOM 685 O O . PRO A 1 88 ? -21.546 -4.024 28.459 1.00 53.31 88 PRO A O 1
ATOM 688 N N . ASN A 1 89 ? -22.686 -4.836 26.706 1.00 49.28 89 ASN A N 1
ATOM 689 C CA . ASN A 1 89 ? -23.929 -4.174 27.048 1.00 49.28 89 ASN A CA 1
ATOM 690 C C . ASN A 1 89 ? -24.611 -5.005 28.140 1.00 49.28 89 ASN A C 1
ATOM 692 O O . ASN A 1 89 ? -25.284 -5.989 27.846 1.00 49.28 89 ASN A O 1
ATOM 696 N N . THR A 1 90 ? -24.426 -4.621 29.402 1.00 49.31 90 THR A N 1
ATOM 697 C CA . THR A 1 90 ? -25.174 -5.162 30.546 1.00 49.31 90 THR A CA 1
ATOM 698 C C . THR A 1 90 ? -26.587 -4.574 30.583 1.00 49.31 90 THR A C 1
ATOM 700 O O . THR A 1 90 ? -26.995 -3.967 31.568 1.00 49.31 90 THR A O 1
ATOM 703 N N . THR A 1 91 ? -27.343 -4.738 29.499 1.00 47.78 91 THR A N 1
ATOM 704 C CA . THR A 1 91 ? -28.783 -4.464 29.485 1.00 47.78 91 THR A CA 1
ATOM 705 C C . THR A 1 91 ? -29.487 -5.771 29.135 1.00 47.78 91 THR A C 1
ATOM 707 O O . THR A 1 91 ? -29.251 -6.295 28.043 1.00 47.78 91 THR A O 1
ATOM 710 N N . PRO A 1 92 ? -30.319 -6.343 30.027 1.00 45.12 92 PRO A N 1
ATOM 711 C CA . PRO A 1 92 ? -31.130 -7.503 29.690 1.00 45.12 92 PRO A CA 1
ATOM 712 C C . PRO A 1 92 ? -31.981 -7.170 28.465 1.00 45.12 92 PRO A C 1
ATOM 714 O O . PRO A 1 92 ? -32.702 -6.172 28.464 1.00 45.12 92 PRO A O 1
ATOM 717 N N . ALA A 1 93 ? -31.874 -7.986 27.418 1.00 50.09 93 ALA A N 1
ATOM 718 C CA . ALA A 1 93 ? -32.684 -7.841 26.219 1.00 50.09 93 ALA A CA 1
ATOM 719 C C . ALA A 1 93 ? -34.178 -7.792 26.600 1.00 50.09 93 ALA A C 1
ATOM 721 O O . ALA A 1 93 ? -34.659 -8.718 27.265 1.00 50.09 93 ALA A O 1
ATOM 722 N N . PRO A 1 94 ? -34.938 -6.756 26.196 1.00 51.25 94 PRO A N 1
ATOM 723 C CA . PRO A 1 94 ? -36.387 -6.807 26.260 1.00 51.25 94 PRO A CA 1
ATOM 724 C C . PRO A 1 94 ? -36.867 -8.002 25.440 1.00 51.25 94 PRO A C 1
ATOM 726 O O . PRO A 1 94 ? -36.494 -8.176 24.279 1.00 51.25 94 PRO A O 1
ATOM 729 N N . ARG A 1 95 ? -37.651 -8.860 26.092 1.00 46.41 95 ARG A N 1
ATOM 730 C CA . ARG A 1 95 ? -38.199 -10.088 25.518 1.00 46.41 95 ARG A CA 1
ATOM 731 C C . ARG A 1 95 ? -38.942 -9.735 24.214 1.00 46.41 95 ARG A C 1
ATOM 733 O O . ARG A 1 95 ? -39.812 -8.864 24.266 1.00 46.41 95 ARG A O 1
ATOM 740 N N . PRO A 1 96 ? -38.630 -10.365 23.067 1.00 45.19 96 PRO A N 1
ATOM 741 C CA . PRO A 1 96 ? -39.356 -10.101 21.829 1.00 45.19 96 PRO A CA 1
ATOM 742 C C . PRO A 1 96 ? -40.836 -10.470 22.007 1.00 45.19 96 PRO A C 1
ATOM 744 O O . PRO A 1 96 ? -41.113 -11.537 22.565 1.00 45.19 96 PRO A O 1
ATOM 747 N N . PRO A 1 97 ? -41.797 -9.647 21.550 1.00 41.91 97 PRO A N 1
ATOM 748 C CA . PRO A 1 97 ? -43.174 -10.094 21.444 1.00 41.91 97 PRO A CA 1
ATOM 749 C C . PRO A 1 97 ? -43.248 -11.212 20.399 1.00 41.91 97 PRO A C 1
ATOM 751 O O . PRO A 1 97 ? -42.906 -11.030 19.231 1.00 41.91 97 PRO A O 1
ATOM 754 N N . THR A 1 98 ? -43.680 -12.386 20.850 1.00 48.69 98 THR A N 1
ATOM 755 C CA . THR A 1 98 ? -44.059 -13.518 20.008 1.00 48.69 98 THR A CA 1
ATOM 756 C C . THR A 1 98 ? -45.132 -13.074 19.013 1.00 48.69 98 THR A C 1
ATOM 758 O O . THR A 1 98 ? -46.221 -12.676 19.417 1.00 48.69 98 THR A O 1
ATOM 761 N N . SER A 1 99 ? -44.837 -13.163 17.718 1.00 36.62 99 SER A N 1
ATOM 762 C CA . SER A 1 99 ? -45.810 -13.051 16.625 1.00 36.62 99 SER A CA 1
ATOM 763 C C . SER A 1 99 ? -45.420 -14.063 15.533 1.00 36.62 99 SER A C 1
ATOM 765 O O . SER A 1 99 ? -44.234 -14.386 15.421 1.00 36.62 99 SER A O 1
ATOM 767 N N . PRO A 1 100 ? -46.388 -14.682 14.834 1.00 39.53 100 PRO A N 1
ATOM 768 C CA . PRO A 1 100 ? -46.326 -16.090 14.465 1.00 39.53 100 PRO A CA 1
ATOM 769 C C . PRO A 1 100 ? -45.416 -16.384 13.269 1.00 39.53 100 PRO A C 1
ATOM 771 O O . PRO A 1 100 ? -45.177 -15.543 12.404 1.00 39.53 100 PRO A O 1
ATOM 774 N N . LEU A 1 101 ? -44.953 -17.639 13.238 1.00 42.88 101 LEU A N 1
ATOM 775 C CA . LEU A 1 101 ? -44.257 -18.290 12.130 1.00 42.88 101 LEU A CA 1
ATOM 776 C C . LEU A 1 101 ? -44.878 -17.893 10.780 1.00 42.88 101 LEU A C 1
ATOM 778 O O . LEU A 1 101 ? -46.009 -18.268 10.482 1.00 42.88 101 LEU A O 1
ATOM 782 N N . THR A 1 102 ? -44.112 -17.196 9.942 1.00 32.47 102 THR A N 1
ATOM 783 C CA . THR A 1 102 ? -44.376 -17.138 8.502 1.00 32.47 102 THR A CA 1
ATOM 784 C C . THR A 1 102 ? -43.147 -17.665 7.783 1.00 32.47 102 THR A C 1
ATOM 786 O O . THR A 1 102 ? -42.115 -17.008 7.677 1.00 32.47 102 THR A O 1
ATOM 789 N N . THR A 1 103 ? -43.263 -18.910 7.338 1.00 42.78 103 THR A N 1
ATOM 790 C CA . THR A 1 103 ? -42.326 -19.582 6.446 1.00 42.78 103 THR A CA 1
ATOM 791 C C . THR A 1 103 ? -42.408 -18.931 5.067 1.00 42.78 103 THR A C 1
ATOM 793 O O . THR A 1 103 ? -43.356 -19.190 4.334 1.00 42.78 103 THR A O 1
ATOM 796 N N . ALA A 1 104 ? -41.423 -18.112 4.692 1.00 37.03 104 ALA A N 1
ATOM 797 C CA . ALA A 1 104 ? -41.159 -17.781 3.291 1.00 37.03 104 ALA A CA 1
ATOM 798 C C . ALA A 1 104 ? -39.700 -17.327 3.094 1.00 37.03 104 ALA A C 1
ATOM 800 O O . ALA A 1 104 ? -39.317 -16.226 3.471 1.00 37.03 104 ALA A O 1
ATOM 801 N N . SER A 1 105 ? -38.911 -18.245 2.525 1.00 34.44 105 SER A N 1
ATOM 802 C CA . SER A 1 105 ? -37.643 -18.082 1.791 1.00 34.44 105 SER A CA 1
ATOM 803 C C . SER A 1 105 ? -36.602 -17.062 2.283 1.00 34.44 105 SER A C 1
ATOM 805 O O . SER A 1 105 ? -36.694 -15.862 2.043 1.00 34.44 105 SER A O 1
ATOM 807 N N . LEU A 1 106 ? -35.525 -17.624 2.838 1.00 38.69 106 LEU A N 1
ATOM 808 C CA . LEU A 1 106 ? -34.149 -17.119 2.866 1.00 38.69 106 LEU A CA 1
ATOM 809 C C . LEU A 1 106 ? -33.846 -16.137 1.706 1.00 38.69 106 LEU A C 1
ATOM 811 O O . LEU A 1 106 ? -33.983 -16.544 0.548 1.00 38.69 106 LEU A O 1
ATOM 815 N N . PRO A 1 107 ? -33.356 -14.904 1.946 1.00 34.25 107 PRO A N 1
ATOM 816 C CA . PRO A 1 107 ? -32.674 -14.190 0.886 1.00 34.25 107 PRO A CA 1
ATOM 817 C C . PRO A 1 107 ? -31.374 -14.952 0.645 1.00 34.25 107 PRO A C 1
ATOM 819 O O . PRO A 1 107 ? -30.469 -14.958 1.482 1.00 34.25 107 PRO A O 1
ATOM 822 N N . GLN A 1 108 ? -31.319 -15.670 -0.478 1.00 35.16 108 GLN A N 1
ATOM 823 C CA . GLN A 1 108 ? -30.074 -16.190 -1.020 1.00 35.16 108 GLN A CA 1
ATOM 824 C C . GLN A 1 108 ? -29.034 -15.079 -0.933 1.00 35.16 108 GLN A C 1
ATOM 826 O O . GLN A 1 108 ? -29.226 -13.991 -1.473 1.00 35.16 108 GLN A O 1
ATOM 831 N N . SER A 1 109 ? -27.948 -15.370 -0.219 1.00 39.78 109 SER A N 1
ATOM 832 C CA . SER A 1 109 ? -26.729 -14.582 -0.250 1.00 39.78 109 SER A CA 1
ATOM 833 C C . SER A 1 109 ? -26.302 -14.467 -1.710 1.00 39.78 109 SER A C 1
ATOM 835 O O . SER A 1 109 ? -25.677 -15.369 -2.271 1.00 39.78 109 SER A O 1
ATOM 837 N N . THR A 1 110 ? -26.681 -13.370 -2.356 1.00 37.47 110 THR A N 1
ATOM 838 C CA . THR A 1 110 ? -26.061 -12.942 -3.598 1.00 37.47 110 THR A CA 1
ATOM 839 C C . THR A 1 110 ? -24.650 -12.543 -3.221 1.00 37.47 110 THR A C 1
ATOM 841 O O . THR A 1 110 ? -24.385 -11.415 -2.803 1.00 37.47 110 THR A O 1
ATOM 844 N N . ARG A 1 111 ? -23.755 -13.533 -3.304 1.00 36.88 111 ARG A N 1
ATOM 845 C CA . ARG A 1 111 ? -22.318 -13.362 -3.489 1.00 36.88 111 ARG A CA 1
ATOM 846 C C . ARG A 1 111 ? -22.120 -12.083 -4.307 1.00 36.88 111 ARG A C 1
ATOM 848 O O . ARG A 1 111 ? -22.678 -12.032 -5.405 1.00 36.88 111 ARG A O 1
ATOM 855 N N . PRO A 1 112 ? -21.385 -11.070 -3.815 1.00 37.22 112 PRO A N 1
ATOM 856 C CA . PRO A 1 112 ? -21.010 -9.953 -4.660 1.00 37.22 112 PRO A CA 1
ATOM 857 C C . PRO A 1 112 ? -20.279 -10.582 -5.834 1.00 37.22 112 PRO A C 1
ATOM 859 O O . PRO A 1 112 ? -19.243 -11.233 -5.642 1.00 37.22 112 PRO A O 1
ATOM 862 N N . GLU A 1 113 ? -20.886 -10.519 -7.021 1.00 38.81 113 GLU A N 1
ATOM 863 C CA . GLU A 1 113 ? -20.180 -10.877 -8.233 1.00 38.81 113 GLU A CA 1
ATOM 864 C C . GLU A 1 113 ? -18.882 -10.087 -8.175 1.00 38.81 113 GLU A C 1
ATOM 866 O O . GLU A 1 113 ? -18.869 -8.879 -7.922 1.00 38.81 113 GLU A O 1
ATOM 871 N N . ALA A 1 114 ? -17.795 -10.841 -8.289 1.00 41.66 114 ALA A N 1
ATOM 872 C CA . ALA A 1 114 ? -16.460 -10.350 -8.507 1.00 41.66 114 ALA A CA 1
ATOM 873 C C . ALA A 1 114 ? -16.492 -9.063 -9.325 1.00 41.66 114 ALA A C 1
ATOM 875 O O . ALA A 1 114 ? -17.295 -8.962 -10.249 1.00 41.66 114 ALA A O 1
ATOM 876 N N . CYS A 1 115 ? -15.582 -8.139 -9.013 1.00 40.22 115 CYS A N 1
ATOM 877 C CA . CYS A 1 115 ? -15.135 -7.085 -9.911 1.00 40.22 115 CYS A CA 1
ATOM 878 C C . CYS A 1 115 ? -15.166 -7.586 -11.362 1.00 40.22 115 CYS A C 1
ATOM 880 O O . CYS A 1 115 ? -14.227 -8.229 -11.830 1.00 40.22 115 CYS A O 1
ATOM 882 N N . ARG A 1 116 ? -16.280 -7.346 -12.050 1.00 41.62 116 ARG A N 1
ATOM 883 C CA . ARG A 1 116 ? -16.473 -7.697 -13.442 1.00 41.62 116 ARG A CA 1
ATOM 884 C C . ARG A 1 116 ? -16.285 -6.371 -14.152 1.00 41.62 116 ARG A C 1
ATOM 886 O O . ARG A 1 116 ? -17.103 -5.471 -13.953 1.00 41.62 116 ARG A O 1
ATOM 893 N N . PRO A 1 117 ? -15.186 -6.187 -14.902 1.00 40.38 117 PRO A N 1
ATOM 894 C CA . PRO A 1 117 ? -15.069 -5.032 -15.773 1.00 40.38 117 PRO A CA 1
ATOM 895 C C . PRO A 1 117 ? -16.310 -5.034 -16.663 1.00 40.38 117 PRO A C 1
ATOM 897 O O . PRO A 1 117 ? -16.643 -6.073 -17.241 1.00 40.38 117 PRO A O 1
ATOM 900 N N . GLY A 1 118 ? -17.030 -3.912 -16.694 1.00 37.97 118 GLY A N 1
ATOM 901 C CA . GLY A 1 118 ? -18.272 -3.794 -17.446 1.00 37.97 118 GLY A CA 1
ATOM 902 C C . GLY A 1 118 ? -18.082 -4.311 -18.869 1.00 37.97 118 GLY A C 1
ATOM 903 O O . GLY A 1 118 ? -17.161 -3.898 -19.578 1.00 37.97 118 GLY A O 1
ATOM 904 N N . ALA A 1 119 ? -18.938 -5.245 -19.279 1.00 47.69 119 ALA A N 1
ATOM 905 C CA . ALA A 1 119 ? -19.020 -5.662 -20.666 1.00 47.69 119 ALA A CA 1
ATOM 906 C C . ALA A 1 119 ? -19.550 -4.472 -21.476 1.00 47.69 119 ALA A C 1
ATOM 908 O O . ALA A 1 119 ? -20.751 -4.223 -21.501 1.00 47.69 119 ALA A O 1
ATOM 909 N N . GLY A 1 120 ? -18.643 -3.700 -22.078 1.00 43.88 120 GLY A N 1
ATOM 910 C CA . GLY A 1 120 ? -19.036 -2.564 -22.909 1.00 43.88 120 GLY A CA 1
ATOM 911 C C . GLY A 1 120 ? -17.978 -1.485 -23.109 1.00 43.88 120 GLY A C 1
ATOM 912 O O . GLY A 1 120 ? -18.247 -0.329 -22.826 1.00 43.88 120 GLY A O 1
ATOM 913 N N . SER A 1 121 ? -16.787 -1.838 -23.596 1.00 37.19 121 SER A N 1
ATOM 914 C CA . SER A 1 121 ? -16.101 -1.084 -24.661 1.00 37.19 121 SER A CA 1
ATOM 915 C C . SER A 1 121 ? -14.807 -1.811 -25.019 1.00 37.19 121 SER A C 1
ATOM 917 O O . SER A 1 121 ? -13.801 -1.757 -24.304 1.00 37.19 121 SER A O 1
ATOM 919 N N . ALA A 1 122 ? -14.841 -2.529 -26.139 1.00 42.34 122 ALA A N 1
ATOM 920 C CA . ALA A 1 122 ? -13.649 -2.994 -26.824 1.00 42.34 122 ALA A CA 1
ATOM 921 C C . ALA A 1 122 ? -12.862 -1.763 -27.315 1.00 42.34 122 ALA A C 1
ATOM 923 O O . ALA A 1 122 ? -13.032 -1.310 -28.439 1.00 42.34 122 ALA A O 1
ATOM 924 N N . GLY A 1 123 ? -12.045 -1.180 -26.435 1.00 44.56 123 GLY A N 1
ATOM 925 C CA . GLY A 1 123 ? -11.248 0.009 -26.751 1.00 44.56 123 GLY A CA 1
ATOM 926 C C . GLY A 1 123 ? -10.284 0.472 -25.654 1.00 44.56 123 GLY A C 1
ATOM 927 O O . GLY A 1 123 ? -9.269 1.081 -25.969 1.00 44.56 123 GLY A O 1
ATOM 928 N N . GLY A 1 124 ? -10.536 0.152 -24.378 1.00 44.81 124 GLY A N 1
ATOM 929 C CA . GLY A 1 124 ? -9.752 0.702 -23.256 1.00 44.81 124 GLY A CA 1
ATOM 930 C C . GLY A 1 124 ? -8.512 -0.093 -22.821 1.00 44.81 124 GLY A C 1
ATOM 931 O O . GLY A 1 124 ? -7.561 0.500 -22.324 1.00 44.81 124 GLY A O 1
ATOM 932 N N . ALA A 1 125 ? -8.485 -1.417 -23.015 1.00 46.59 125 ALA A N 1
ATOM 933 C CA . ALA A 1 125 ? -7.376 -2.255 -22.535 1.00 46.59 125 ALA A CA 1
ATOM 934 C C . ALA A 1 125 ? -6.084 -2.039 -23.340 1.00 46.59 125 ALA A C 1
ATOM 936 O O . ALA A 1 125 ? -5.004 -1.916 -22.773 1.00 46.59 125 ALA A O 1
ATOM 937 N N . LYS A 1 126 ? -6.205 -1.886 -24.665 1.00 49.50 126 LYS A N 1
ATOM 938 C CA . LYS A 1 126 ? -5.040 -1.676 -25.531 1.00 49.50 126 LYS A CA 1
ATOM 939 C C . LYS A 1 126 ? -4.347 -0.336 -25.262 1.00 49.50 126 LYS A C 1
ATOM 941 O O . LYS A 1 126 ? -3.129 -0.273 -25.317 1.00 49.50 126 LYS A O 1
ATOM 946 N N . ALA A 1 127 ? -5.097 0.716 -24.924 1.00 46.59 127 ALA A N 1
ATOM 947 C CA . ALA A 1 127 ? -4.557 2.065 -24.728 1.00 46.59 127 ALA A CA 1
ATOM 948 C C . ALA A 1 127 ? -3.572 2.178 -23.547 1.00 46.59 127 ALA A C 1
ATOM 950 O O . ALA A 1 127 ? -2.605 2.932 -23.631 1.00 46.59 127 ALA A O 1
ATOM 951 N N . LEU A 1 128 ? -3.798 1.425 -22.465 1.00 51.44 128 LEU A N 1
ATOM 952 C CA . LEU A 1 128 ? -2.932 1.445 -21.281 1.00 51.44 128 LEU A CA 1
ATOM 953 C C . LEU A 1 128 ? -1.725 0.510 -21.422 1.00 51.44 128 LEU A C 1
ATOM 955 O O . LEU A 1 128 ? -0.636 0.869 -20.972 1.00 51.44 128 LEU A O 1
ATOM 959 N N . ASP A 1 129 ? -1.885 -0.623 -22.112 1.00 56.12 129 ASP A N 1
ATOM 960 C CA . ASP A 1 129 ? -0.759 -1.494 -22.466 1.00 56.12 129 ASP A CA 1
ATOM 961 C C . ASP A 1 129 ? 0.236 -0.757 -23.374 1.00 56.12 129 ASP A C 1
ATOM 963 O O . ASP A 1 129 ? 1.440 -0.805 -23.124 1.00 56.12 129 ASP A O 1
ATOM 967 N N . PHE A 1 130 ? -0.249 0.036 -24.342 1.00 54.88 130 PHE A N 1
ATOM 968 C CA . PHE A 1 130 ? 0.621 0.883 -25.165 1.00 54.88 130 PHE A CA 1
ATOM 969 C C . PHE A 1 130 ? 1.399 1.910 -24.337 1.00 54.88 130 PHE A C 1
ATOM 971 O O . PHE A 1 130 ? 2.551 2.173 -24.652 1.00 54.88 130 PHE A O 1
ATOM 978 N N . ALA A 1 131 ? 0.825 2.491 -23.280 1.00 61.22 131 ALA A N 1
ATOM 979 C CA . ALA A 1 131 ? 1.520 3.509 -22.489 1.00 61.22 131 ALA A CA 1
ATOM 980 C C . ALA A 1 131 ? 2.728 2.935 -21.729 1.00 61.22 131 ALA A C 1
ATOM 982 O O . ALA A 1 131 ? 3.782 3.569 -21.679 1.00 61.22 131 ALA A O 1
ATOM 983 N N . CYS A 1 132 ? 2.591 1.727 -21.174 1.00 61.41 132 CYS A N 1
ATOM 984 C CA . CYS A 1 132 ? 3.676 1.048 -20.466 1.00 61.41 132 CYS A CA 1
ATOM 985 C C . CYS A 1 132 ? 4.745 0.540 -21.446 1.00 61.41 132 CYS A C 1
ATOM 987 O O . CYS A 1 132 ? 5.940 0.704 -21.202 1.00 61.41 132 CYS A O 1
ATOM 989 N N . ASP A 1 133 ? 4.313 0.014 -22.595 1.00 65.75 133 ASP A N 1
ATOM 990 C CA . ASP A 1 133 ? 5.202 -0.442 -23.664 1.00 65.75 133 ASP A CA 1
ATOM 991 C C . ASP A 1 133 ? 5.994 0.745 -24.252 1.00 65.75 133 ASP A C 1
ATOM 993 O O . ASP A 1 133 ? 7.222 0.720 -24.306 1.00 65.75 133 ASP A O 1
ATOM 997 N N . ILE A 1 134 ? 5.336 1.866 -24.566 1.00 75.50 134 ILE A N 1
ATOM 998 C CA . ILE A 1 134 ? 5.982 3.083 -25.087 1.00 75.50 134 ILE A CA 1
ATOM 999 C C . ILE A 1 134 ? 7.008 3.642 -24.094 1.00 75.50 134 ILE A C 1
ATOM 1001 O O . ILE A 1 134 ? 8.086 4.057 -24.515 1.00 75.50 134 ILE A O 1
ATOM 1005 N N . TYR A 1 135 ? 6.731 3.630 -22.786 1.00 74.06 135 TYR A N 1
ATOM 1006 C CA . TYR A 1 135 ? 7.681 4.136 -21.787 1.00 74.06 135 TYR A CA 1
ATOM 1007 C C . TYR A 1 135 ? 8.938 3.261 -21.652 1.00 74.06 135 TYR A C 1
ATOM 1009 O O . TYR A 1 135 ? 9.999 3.767 -21.288 1.00 74.06 135 TYR A O 1
ATOM 1017 N N . ILE A 1 136 ? 8.839 1.963 -21.959 1.00 77.31 136 ILE A N 1
ATOM 1018 C CA . ILE A 1 136 ? 9.962 1.014 -21.928 1.00 77.31 136 ILE A CA 1
ATOM 1019 C C . ILE A 1 136 ? 10.737 1.047 -23.253 1.00 77.31 136 ILE A C 1
ATOM 1021 O O . ILE A 1 136 ? 11.969 1.110 -23.248 1.00 77.31 136 ILE A O 1
ATOM 1025 N N . TRP A 1 137 ? 10.038 1.045 -24.390 1.00 76.62 137 TRP A N 1
ATOM 1026 C CA . TRP A 1 137 ? 10.659 1.005 -25.715 1.00 76.62 137 TRP A CA 1
ATOM 1027 C C . TRP A 1 137 ? 11.196 2.356 -26.177 1.00 76.62 137 TRP A C 1
ATOM 1029 O O . TRP A 1 137 ? 12.212 2.373 -26.866 1.00 76.62 137 TRP A O 1
ATOM 1039 N N . ALA A 1 138 ? 10.589 3.490 -25.806 1.00 80.94 138 ALA A N 1
ATOM 1040 C CA . ALA A 1 138 ? 11.050 4.801 -26.273 1.00 80.94 138 ALA A CA 1
ATOM 1041 C C . ALA A 1 138 ? 12.487 5.141 -25.817 1.00 80.94 138 ALA A C 1
ATOM 1043 O O . ALA A 1 138 ? 13.286 5.546 -26.666 1.00 80.94 138 ALA A O 1
ATOM 1044 N N . PRO A 1 139 ? 12.891 4.917 -24.548 1.00 82.75 139 PRO A N 1
ATOM 1045 C CA . PRO A 1 139 ? 14.285 5.089 -24.135 1.00 82.75 139 PRO A CA 1
ATOM 1046 C C . PRO A 1 139 ? 15.237 4.103 -24.832 1.00 82.75 139 PRO A C 1
ATOM 1048 O O . PRO A 1 139 ? 16.363 4.462 -25.188 1.00 82.75 139 PRO A O 1
ATOM 1051 N N . LEU A 1 140 ? 14.790 2.866 -25.068 1.00 81.44 140 LEU A N 1
ATOM 1052 C CA . LEU A 1 140 ? 15.606 1.814 -25.681 1.00 81.44 140 LEU A CA 1
ATOM 1053 C C . LEU A 1 140 ? 15.858 2.093 -27.171 1.00 81.44 140 LEU A C 1
ATOM 1055 O O . LEU A 1 140 ? 16.999 2.133 -27.623 1.00 81.44 140 LEU A O 1
ATOM 1059 N N . ALA A 1 141 ? 14.798 2.388 -27.922 1.00 88.69 141 ALA A N 1
ATOM 1060 C CA . ALA A 1 141 ? 14.879 2.780 -29.324 1.00 88.69 141 ALA A CA 1
ATOM 1061 C C . ALA A 1 141 ? 15.652 4.098 -29.494 1.00 88.69 141 ALA A C 1
ATOM 1063 O O . ALA A 1 141 ? 16.452 4.226 -30.421 1.00 88.69 141 ALA A O 1
ATOM 1064 N N . GLY A 1 142 ? 15.475 5.047 -28.568 1.00 90.38 142 GLY A N 1
ATOM 1065 C CA . GLY A 1 142 ? 16.215 6.308 -28.546 1.00 90.38 142 GLY A CA 1
ATOM 1066 C C . GLY A 1 142 ? 17.724 6.104 -28.402 1.00 90.38 142 GLY A C 1
ATOM 1067 O O . GLY A 1 142 ? 18.499 6.636 -29.197 1.00 90.38 142 GLY A O 1
ATOM 1068 N N . THR A 1 143 ? 18.157 5.287 -27.437 1.00 92.06 143 THR A N 1
ATOM 1069 C CA . THR A 1 143 ? 19.588 4.983 -27.255 1.00 92.06 143 THR A CA 1
ATOM 1070 C C . THR A 1 143 ? 20.169 4.232 -28.454 1.00 92.06 143 THR A C 1
ATOM 1072 O O . THR A 1 143 ? 21.240 4.605 -28.934 1.00 92.06 143 THR A O 1
ATOM 1075 N N . CYS A 1 144 ? 19.450 3.256 -29.018 1.00 92.94 144 CYS A N 1
ATOM 1076 C CA . CYS A 1 144 ? 19.863 2.573 -30.247 1.00 92.94 144 CYS A CA 1
ATOM 1077 C C . CYS A 1 144 ? 20.020 3.535 -31.436 1.00 92.94 144 CYS A C 1
ATOM 1079 O O . CYS A 1 144 ? 21.023 3.463 -32.147 1.00 92.94 144 CYS A O 1
ATOM 1081 N N . ALA A 1 145 ? 19.080 4.461 -31.642 1.00 94.56 145 ALA A N 1
ATOM 1082 C CA . ALA A 1 145 ? 19.159 5.443 -32.720 1.00 94.56 145 ALA A CA 1
ATOM 1083 C C . ALA A 1 145 ? 20.367 6.380 -32.558 1.00 94.56 145 ALA A C 1
ATOM 1085 O O . ALA A 1 145 ? 21.094 6.615 -33.524 1.00 94.56 145 ALA A O 1
ATOM 1086 N N . ILE A 1 146 ? 20.632 6.862 -31.337 1.00 95.12 146 ILE A N 1
ATOM 1087 C CA . ILE A 1 146 ? 21.794 7.716 -31.038 1.00 95.12 146 ILE A CA 1
ATOM 1088 C C . ILE A 1 146 ? 23.105 6.962 -31.295 1.00 95.12 146 ILE A C 1
ATOM 1090 O O . ILE A 1 146 ? 24.023 7.511 -31.908 1.00 95.12 146 ILE A O 1
ATOM 1094 N N . LEU A 1 147 ? 23.193 5.698 -30.871 1.00 95.25 147 LEU A N 1
ATOM 1095 C CA . LEU A 1 147 ? 24.376 4.864 -31.093 1.00 95.25 147 LEU A CA 1
ATOM 1096 C C . LEU A 1 147 ? 24.633 4.619 -32.586 1.00 95.25 147 LEU A C 1
ATOM 1098 O O . LEU A 1 147 ? 25.770 4.759 -33.038 1.00 95.25 147 LEU A O 1
ATOM 1102 N N . LEU A 1 148 ? 23.590 4.312 -33.363 1.00 95.81 148 LEU A N 1
ATOM 1103 C CA . LEU A 1 148 ? 23.705 4.134 -34.813 1.00 95.81 148 LEU A CA 1
ATOM 1104 C C . LEU A 1 148 ? 24.117 5.431 -35.514 1.00 95.81 148 LEU A C 1
ATOM 1106 O O . LEU A 1 148 ? 24.997 5.405 -36.375 1.00 95.81 148 LEU A O 1
ATOM 1110 N N . LEU A 1 149 ? 23.538 6.570 -35.123 1.00 96.25 149 LEU A N 1
ATOM 1111 C CA . LEU A 1 149 ? 23.899 7.871 -35.683 1.00 96.25 149 LEU A CA 1
ATOM 1112 C C . LEU A 1 149 ? 25.374 8.198 -35.405 1.00 96.25 149 LEU A C 1
ATOM 1114 O O . LEU A 1 149 ? 26.099 8.601 -36.313 1.00 96.25 149 LEU A O 1
ATOM 1118 N N . SER A 1 150 ? 25.830 7.960 -34.171 1.00 95.62 150 SER A N 1
ATOM 1119 C CA . SER A 1 150 ? 27.229 8.131 -33.772 1.00 95.62 150 SER A CA 1
ATOM 1120 C C . SER A 1 150 ? 28.161 7.259 -34.617 1.00 95.62 150 SER A C 1
ATOM 1122 O O . SER A 1 150 ? 29.105 7.770 -35.218 1.00 95.62 150 SER A O 1
ATOM 1124 N N . LEU A 1 151 ? 27.842 5.969 -34.773 1.00 95.31 151 LEU A N 1
ATOM 1125 C CA . LEU A 1 151 ? 28.627 5.033 -35.581 1.00 95.31 151 LEU A CA 1
ATOM 1126 C C . LEU A 1 151 ? 28.734 5.472 -37.049 1.00 95.31 151 LEU A C 1
ATOM 1128 O O . LEU A 1 151 ? 29.822 5.442 -37.628 1.00 95.31 151 LEU A O 1
ATOM 1132 N N . VAL A 1 152 ? 27.621 5.901 -37.652 1.00 96.19 152 VAL A N 1
ATOM 1133 C CA . VAL A 1 152 ? 27.587 6.387 -39.039 1.00 96.19 152 VAL A CA 1
ATOM 1134 C C . VAL A 1 152 ? 28.444 7.643 -39.190 1.00 96.19 152 VAL A C 1
ATOM 1136 O O . VAL A 1 152 ? 29.255 7.722 -40.115 1.00 96.19 152 VAL A O 1
ATOM 1139 N N . ILE A 1 153 ? 28.330 8.599 -38.264 1.00 94.31 153 ILE A N 1
ATOM 1140 C CA . ILE A 1 153 ? 29.155 9.812 -38.263 1.00 94.31 153 ILE A CA 1
ATOM 1141 C C . ILE A 1 153 ? 30.638 9.443 -38.138 1.00 94.31 153 ILE A C 1
ATOM 1143 O O . ILE A 1 153 ? 31.453 9.926 -38.924 1.00 94.31 153 ILE A O 1
ATOM 1147 N N . THR A 1 154 ? 31.001 8.546 -37.217 1.00 93.00 154 THR A N 1
ATOM 1148 C CA . THR A 1 154 ? 32.381 8.068 -37.057 1.00 93.00 154 THR A CA 1
ATOM 1149 C C . THR A 1 154 ? 32.903 7.398 -38.327 1.00 93.00 154 THR A C 1
ATOM 1151 O O . THR A 1 154 ? 34.027 7.686 -38.741 1.00 93.00 154 THR A O 1
ATOM 1154 N N . LEU A 1 155 ? 32.104 6.556 -38.990 1.00 93.38 155 LEU A N 1
ATOM 1155 C CA . LEU A 1 155 ? 32.472 5.918 -40.258 1.00 93.38 155 LEU A CA 1
ATOM 1156 C C . LEU A 1 155 ? 32.700 6.944 -41.370 1.00 93.38 155 LEU A C 1
ATOM 1158 O O . LEU A 1 155 ? 33.715 6.874 -42.065 1.00 93.38 155 LEU A O 1
ATOM 1162 N N . ILE A 1 156 ? 31.801 7.919 -41.521 1.00 92.12 156 ILE A N 1
ATOM 1163 C CA . ILE A 1 156 ? 31.928 8.985 -42.523 1.00 92.12 156 ILE A CA 1
ATOM 1164 C C . ILE A 1 156 ? 33.176 9.827 -42.247 1.00 92.12 156 ILE A C 1
ATOM 1166 O O . ILE A 1 156 ? 33.945 10.100 -43.171 1.00 92.12 156 ILE A O 1
ATOM 1170 N N . CYS A 1 157 ? 33.406 10.218 -40.993 1.00 87.88 157 CYS A N 1
ATOM 1171 C CA . CYS A 1 157 ? 34.580 10.983 -40.583 1.00 87.88 157 CYS A CA 1
ATOM 1172 C C . CYS A 1 157 ? 35.878 10.201 -40.815 1.00 87.88 157 CYS A C 1
ATOM 1174 O O . CYS A 1 157 ? 36.814 10.752 -41.389 1.00 87.88 157 CYS A O 1
ATOM 1176 N N . ASN A 1 158 ? 35.929 8.916 -40.457 1.00 84.94 158 ASN A N 1
ATOM 1177 C CA . ASN A 1 158 ? 37.093 8.055 -40.683 1.00 84.94 158 ASN A CA 1
ATOM 1178 C C . ASN A 1 158 ? 37.351 7.839 -42.182 1.00 84.94 158 ASN A C 1
ATOM 1180 O O . ASN A 1 158 ? 38.473 8.018 -42.650 1.00 84.94 158 ASN A O 1
ATOM 1184 N N . HIS A 1 159 ? 36.316 7.549 -42.972 1.00 80.19 159 HIS A N 1
ATOM 1185 C CA . HIS A 1 159 ? 36.448 7.384 -44.418 1.00 80.19 159 HIS A CA 1
ATOM 1186 C C . HIS A 1 159 ? 36.864 8.693 -45.112 1.00 80.19 159 HIS A C 1
ATOM 1188 O O . HIS A 1 159 ? 37.722 8.678 -45.996 1.00 80.19 159 HIS A O 1
ATOM 1194 N N . ARG A 1 160 ? 36.333 9.848 -44.682 1.00 75.44 160 ARG A N 1
ATOM 1195 C CA . ARG A 1 160 ? 36.789 11.167 -45.150 1.00 75.44 160 ARG A CA 1
ATOM 1196 C C . ARG A 1 160 ? 38.230 11.450 -44.738 1.00 75.44 160 ARG A C 1
ATOM 1198 O O . ARG A 1 160 ? 38.984 11.946 -45.566 1.00 75.44 160 ARG A O 1
ATOM 1205 N N . ASN A 1 161 ? 38.620 11.132 -43.506 1.00 70.31 161 ASN A N 1
ATOM 1206 C CA .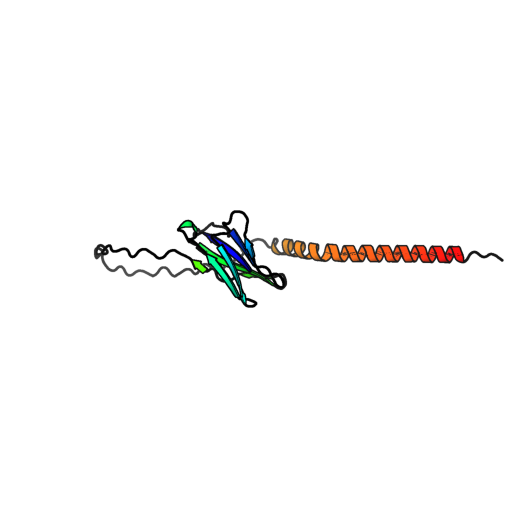 ASN A 1 161 ? 39.988 11.306 -43.026 1.00 70.31 161 ASN A CA 1
ATOM 1207 C C . ASN A 1 161 ? 40.965 10.430 -43.826 1.00 70.31 161 ASN A C 1
ATOM 1209 O O . ASN A 1 161 ? 41.924 10.946 -44.389 1.00 70.31 161 ASN A O 1
ATOM 1213 N N . ARG A 1 162 ? 40.659 9.139 -44.013 1.00 68.56 162 ARG A N 1
ATOM 1214 C CA . ARG A 1 162 ? 41.442 8.231 -44.868 1.00 68.56 162 ARG A CA 1
ATOM 1215 C C . ARG A 1 162 ? 41.547 8.729 -46.310 1.00 68.56 162 ARG A C 1
ATOM 1217 O O . ARG A 1 162 ? 42.639 8.737 -46.862 1.00 68.56 162 ARG A O 1
ATOM 1224 N N . ARG A 1 163 ? 40.456 9.225 -46.910 1.00 62.38 163 ARG A N 1
ATOM 1225 C CA . ARG A 1 163 ? 40.501 9.811 -48.264 1.00 62.38 163 ARG A CA 1
ATOM 1226 C C . ARG A 1 163 ? 41.342 11.085 -48.353 1.00 62.38 163 ARG A C 1
ATOM 1228 O O . ARG A 1 163 ? 41.915 11.335 -49.409 1.00 62.38 163 ARG A O 1
ATOM 1235 N N . ARG A 1 164 ? 41.418 11.892 -47.289 1.00 60.91 164 ARG A N 1
ATOM 1236 C CA . ARG A 1 164 ? 42.293 13.076 -47.256 1.00 60.91 164 ARG A CA 1
ATOM 1237 C C . ARG A 1 164 ? 43.764 12.716 -47.041 1.00 60.91 164 ARG A C 1
ATOM 1239 O O . ARG A 1 164 ? 44.615 13.416 -47.572 1.00 60.91 164 ARG A O 1
ATOM 1246 N N . VAL A 1 165 ? 44.055 11.624 -46.334 1.00 58.03 165 VAL A N 1
ATOM 1247 C CA . VAL A 1 165 ? 45.425 11.128 -46.104 1.00 58.03 165 VAL A CA 1
ATOM 1248 C C . VAL A 1 165 ? 46.001 10.416 -47.341 1.00 58.03 165 VAL A C 1
ATOM 1250 O O . 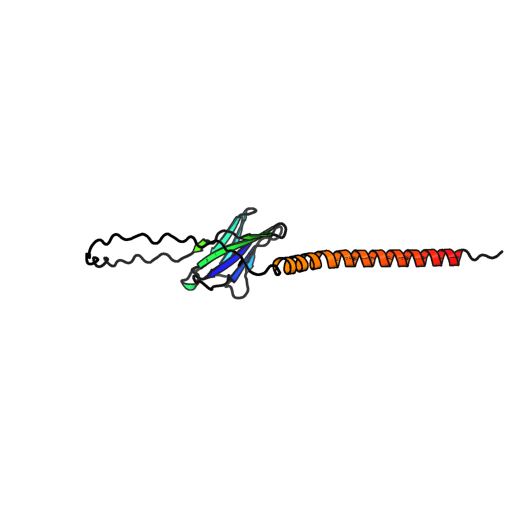VAL A 1 165 ? 47.209 10.417 -47.535 1.00 58.03 165 VAL A O 1
ATOM 1253 N N . CYS A 1 166 ? 45.168 9.894 -48.250 1.00 57.59 166 CYS A N 1
ATOM 1254 C CA . CYS A 1 166 ? 45.626 9.298 -49.516 1.00 57.59 166 CYS A CA 1
ATOM 1255 C C . CYS A 1 166 ? 45.956 10.309 -50.639 1.00 57.59 166 CYS A C 1
ATOM 1257 O O . CYS A 1 166 ? 46.034 9.912 -51.800 1.00 57.59 166 CYS A O 1
ATOM 1259 N N . LYS A 1 167 ? 46.159 11.600 -50.345 1.00 60.28 167 LYS A N 1
ATOM 1260 C CA . LYS A 1 167 ? 46.679 12.561 -51.332 1.00 60.28 167 LYS A CA 1
ATOM 1261 C C . LYS A 1 167 ? 48.184 12.766 -51.156 1.00 60.28 167 LYS A C 1
ATOM 1263 O O . LYS A 1 167 ? 48.614 13.795 -50.651 1.00 60.28 167 LYS A O 1
ATOM 1268 N N . CYS A 1 168 ? 48.959 11.810 -51.659 1.00 57.25 168 CYS A N 1
ATOM 1269 C CA . CYS A 1 168 ? 50.297 12.089 -52.175 1.00 57.25 168 CYS A CA 1
ATOM 1270 C C . CYS A 1 168 ? 50.241 11.938 -53.701 1.00 57.25 168 CYS A C 1
ATOM 1272 O O . CYS A 1 168 ? 50.176 10.804 -54.179 1.00 57.25 168 CYS A O 1
ATOM 1274 N N . PRO A 1 169 ? 50.237 13.029 -54.483 1.00 59.53 169 PRO A N 1
ATOM 1275 C CA . PRO A 1 169 ? 50.720 12.956 -55.849 1.00 59.53 169 PRO A CA 1
ATOM 1276 C C . PRO A 1 169 ? 52.253 12.858 -55.795 1.00 59.53 169 PRO A C 1
ATOM 1278 O O . PRO A 1 169 ? 52.899 13.671 -55.133 1.00 59.53 169 PRO A O 1
ATOM 1281 N N . ARG A 1 170 ? 52.810 11.821 -56.428 1.00 49.75 170 ARG A N 1
ATOM 1282 C CA . ARG A 1 170 ? 54.183 11.873 -56.947 1.00 49.75 170 ARG A CA 1
ATOM 1283 C C . ARG A 1 170 ? 54.197 12.758 -58.183 1.00 49.75 170 ARG A C 1
ATOM 1285 O O . ARG A 1 170 ? 53.190 12.698 -58.924 1.00 49.75 170 ARG A O 1
#

Organism: Tupaia chinensis (NCBI:txid246437)

pLDDT: mean 75.63, std 21.27, range [32.47, 96.62]

Radius of gyration: 31.34 Å; chains: 1; bounding box: 100×33×88 Å

Foldseek 3Di:
DWKWWFDPDPPTDIDTAKAADDPPDGAIGGDPPHDPVQWGKHDPDNPDIDIGGHPDDQRRFGWMKDWDADPNDIDIDDTDTDHDDDDPPPDPDDDDPDDDDDDDDDPPPPDPPPPDPDPDDPPPPVVVVCVVVCVVVVVVVVVVVVVVVVVVVVVVVVVVVVVVVPPDDD

InterPro domains:
  IPR013106 Immunoglobulin V-set domain [PF07686] (1-78)
  IPR013783 Immunoglobulin-like fold [G3DSA:2.60.40.10] (1-92)
  IPR015468 CD8 alpha subunit [PTHR10441] (1-170)
  IPR036179 Immunoglobulin-like domain superfamily [SSF48726] (2-78)